Protein AF-A0A960KBW2-F1 (afdb_monomer_lite)

Structure (mmCIF, N/CA/C/O backbone):
data_AF-A0A960KBW2-F1
#
_entry.id   AF-A0A960KBW2-F1
#
loop_
_atom_site.group_PDB
_atom_site.id
_atom_site.type_symbol
_atom_site.label_atom_id
_atom_site.label_alt_id
_atom_site.label_comp_id
_atom_site.label_asym_id
_atom_site.label_entity_id
_atom_site.label_seq_id
_atom_site.pdbx_PDB_ins_code
_atom_site.Cartn_x
_atom_site.Cartn_y
_atom_site.Cartn_z
_atom_site.occupancy
_atom_site.B_iso_or_equiv
_atom_site.auth_seq_id
_atom_site.auth_comp_id
_atom_site.auth_asym_id
_atom_site.auth_atom_id
_atom_site.pdbx_PDB_model_num
ATOM 1 N N . LEU A 1 1 ? 3.412 4.533 -8.603 1.00 55.94 1 LEU A N 1
ATOM 2 C CA . LEU A 1 1 ? 4.753 4.472 -9.235 1.00 55.94 1 LEU A CA 1
ATOM 3 C C . LEU A 1 1 ? 4.893 5.664 -10.172 1.00 55.94 1 LEU A C 1
ATOM 5 O O . LEU A 1 1 ? 4.002 5.858 -10.990 1.00 55.94 1 LEU A O 1
ATOM 9 N N . SER A 1 2 ? 5.916 6.505 -10.009 1.00 53.09 2 SER A N 1
ATOM 10 C CA . SER A 1 2 ? 6.053 7.754 -10.788 1.00 53.09 2 SER A CA 1
ATOM 11 C C . SER A 1 2 ? 7.095 7.688 -11.904 1.00 53.09 2 SER A C 1
ATOM 13 O O . SER A 1 2 ? 7.124 8.569 -12.764 1.00 53.09 2 SER A O 1
ATOM 15 N N . GLU A 1 3 ? 7.950 6.666 -11.9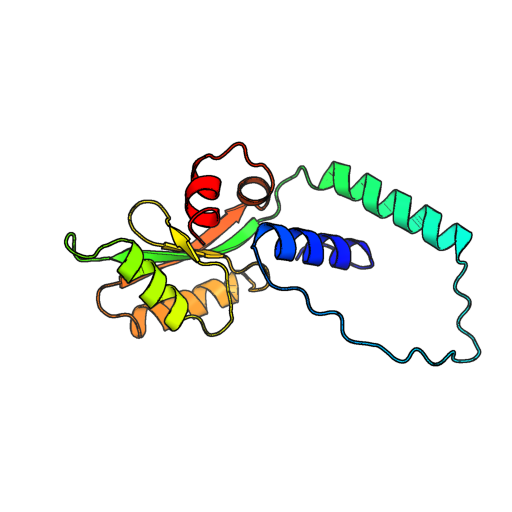02 1.00 53.22 3 GLU A N 1
ATOM 16 C CA . GLU A 1 3 ? 9.057 6.537 -12.847 1.00 53.22 3 GLU A CA 1
ATOM 17 C C . GLU A 1 3 ? 8.673 5.794 -14.137 1.00 53.22 3 GLU A C 1
ATOM 19 O O . GLU A 1 3 ? 7.713 5.027 -14.192 1.00 53.22 3 GLU A O 1
ATOM 24 N N . ARG A 1 4 ? 9.449 6.020 -15.205 1.00 52.81 4 ARG A N 1
ATOM 25 C CA . ARG A 1 4 ? 9.349 5.299 -16.487 1.00 52.81 4 ARG A CA 1
ATOM 26 C C . ARG A 1 4 ? 10.708 4.690 -16.847 1.00 52.81 4 ARG A C 1
ATOM 28 O O . ARG A 1 4 ? 11.747 5.265 -16.527 1.00 52.81 4 ARG A O 1
ATOM 35 N N . GLY A 1 5 ? 10.714 3.563 -17.563 1.00 60.97 5 GLY A N 1
ATOM 36 C CA . GLY A 1 5 ? 11.947 2.853 -17.948 1.00 60.97 5 GLY A CA 1
ATOM 37 C C . GLY A 1 5 ? 12.625 2.148 -16.764 1.00 60.97 5 GLY A C 1
ATOM 38 O O . GLY A 1 5 ? 11.982 1.902 -15.757 1.00 60.97 5 GLY A O 1
ATOM 39 N N . TYR A 1 6 ? 13.928 1.859 -16.844 1.00 57.22 6 TYR A N 1
ATOM 40 C CA . TYR A 1 6 ? 14.673 1.049 -15.851 1.00 57.22 6 TYR A CA 1
ATOM 41 C C . TYR A 1 6 ? 14.619 1.554 -14.396 1.00 57.22 6 TYR A C 1
ATOM 43 O O . TYR A 1 6 ? 14.808 0.806 -13.439 1.00 57.22 6 TYR A O 1
ATOM 51 N N . ALA A 1 7 ? 14.369 2.849 -14.222 1.00 53.78 7 ALA A N 1
ATOM 52 C CA . ALA A 1 7 ? 14.179 3.503 -12.933 1.00 53.78 7 ALA A CA 1
ATOM 53 C C . ALA A 1 7 ? 12.978 2.960 -12.141 1.00 53.78 7 ALA A C 1
ATOM 55 O O . ALA A 1 7 ? 13.023 2.910 -10.908 1.00 53.78 7 ALA A O 1
ATOM 56 N N . PHE A 1 8 ? 11.936 2.558 -12.869 1.00 63.22 8 PHE A N 1
ATOM 57 C CA . PHE A 1 8 ? 10.712 1.973 -12.341 1.00 63.22 8 PHE A CA 1
ATOM 58 C C . PHE A 1 8 ? 10.996 0.647 -11.637 1.00 63.22 8 PHE A C 1
ATOM 60 O O . PHE A 1 8 ? 10.561 0.453 -10.506 1.00 63.22 8 PHE A O 1
ATOM 67 N N . ASP A 1 9 ? 11.804 -0.222 -12.249 1.00 65.19 9 ASP A N 1
ATOM 68 C CA . ASP A 1 9 ? 12.100 -1.552 -11.705 1.00 65.19 9 ASP A CA 1
ATOM 69 C C . ASP A 1 9 ? 12.848 -1.454 -10.367 1.00 65.19 9 ASP A C 1
ATOM 71 O O . ASP A 1 9 ? 12.532 -2.150 -9.406 1.00 65.19 9 ASP A O 1
ATOM 75 N N . VAL A 1 10 ? 13.793 -0.516 -10.250 1.00 71.06 10 VAL A N 1
ATOM 76 C CA . VAL A 1 10 ? 14.533 -0.279 -8.997 1.00 71.06 10 VAL A CA 1
ATOM 77 C C . VAL A 1 10 ? 13.638 0.335 -7.914 1.00 71.06 10 VAL A C 1
ATOM 79 O O . VAL A 1 10 ? 13.813 0.061 -6.729 1.00 71.06 10 VAL A O 1
ATOM 82 N N . GLU A 1 11 ? 12.701 1.212 -8.289 1.00 62.72 11 GLU A N 1
ATOM 83 C CA . GLU A 1 11 ? 11.701 1.767 -7.362 1.00 62.72 11 GLU A CA 1
ATOM 84 C C . GLU A 1 11 ? 10.783 0.664 -6.825 1.00 62.72 11 GLU A C 1
ATOM 86 O O . GLU A 1 11 ? 10.605 0.543 -5.614 1.00 62.72 11 GLU A O 1
ATOM 91 N N . LEU A 1 12 ? 10.290 -0.183 -7.726 1.00 73.38 12 LEU A N 1
ATOM 92 C CA . LEU A 1 12 ? 9.420 -1.307 -7.427 1.00 73.38 12 LEU A CA 1
ATOM 93 C C . LEU A 1 12 ? 10.091 -2.306 -6.476 1.00 73.38 12 LEU A C 1
ATOM 95 O O . LEU A 1 12 ? 9.516 -2.648 -5.444 1.00 73.38 12 LEU A O 1
ATOM 99 N N . LEU A 1 13 ? 11.325 -2.718 -6.780 1.00 77.00 13 LEU A N 1
ATOM 100 C CA . LEU A 1 13 ? 12.084 -3.663 -5.955 1.00 77.00 13 LEU A CA 1
ATOM 101 C C . LEU A 1 13 ? 12.444 -3.078 -4.585 1.00 77.00 13 LEU A C 1
ATOM 103 O O . LEU A 1 13 ? 12.306 -3.753 -3.568 1.00 77.00 13 LEU A O 1
ATOM 107 N N . SER A 1 14 ? 12.865 -1.809 -4.533 1.00 69.56 14 SER A N 1
ATOM 108 C CA . SER A 1 14 ? 13.180 -1.141 -3.264 1.00 69.56 14 SER A CA 1
ATOM 109 C C . SER A 1 14 ? 11.951 -1.042 -2.364 1.00 69.56 14 SER A C 1
ATOM 111 O O . SER A 1 14 ? 12.059 -1.253 -1.157 1.00 69.56 14 SER A O 1
ATOM 113 N N . LEU A 1 15 ? 10.793 -0.713 -2.937 1.00 71.50 15 LEU A N 1
ATOM 114 C CA . LEU A 1 15 ? 9.538 -0.601 -2.206 1.00 71.50 15 LEU A CA 1
ATOM 115 C C . LEU A 1 15 ? 9.066 -1.974 -1.726 1.00 71.50 15 LEU A C 1
ATOM 117 O O . LEU A 1 15 ? 8.743 -2.120 -0.555 1.00 71.50 15 LEU A O 1
ATOM 121 N N . ALA A 1 16 ? 9.122 -2.996 -2.584 1.00 75.62 16 ALA A N 1
ATOM 122 C CA . ALA A 1 16 ? 8.801 -4.370 -2.207 1.00 75.62 16 ALA A CA 1
ATOM 123 C C . ALA A 1 16 ? 9.673 -4.873 -1.045 1.00 75.62 16 ALA A C 1
ATOM 125 O O . ALA A 1 16 ? 9.148 -5.451 -0.093 1.00 75.62 16 ALA A O 1
ATOM 126 N N . HIS A 1 17 ? 10.979 -4.589 -1.083 1.00 75.19 17 HIS A N 1
ATOM 127 C CA . HIS A 1 17 ? 11.909 -4.959 -0.019 1.00 75.19 17 HIS A CA 1
ATOM 128 C C . HIS A 1 17 ? 11.587 -4.272 1.318 1.00 75.19 17 HIS A C 1
ATOM 130 O O . HIS A 1 17 ? 11.479 -4.950 2.335 1.00 75.19 17 HIS A O 1
ATOM 136 N N . HIS A 1 18 ? 11.376 -2.950 1.325 1.00 67.38 18 HIS A N 1
ATOM 137 C CA . HIS A 1 18 ? 11.054 -2.210 2.559 1.00 67.38 18 HIS A CA 1
ATOM 138 C C . HIS A 1 18 ? 9.690 -2.588 3.144 1.00 67.38 18 HIS A C 1
ATOM 140 O O . HIS A 1 18 ? 9.477 -2.492 4.347 1.00 67.38 18 HIS A O 1
ATOM 146 N N . LEU A 1 19 ? 8.771 -3.039 2.294 1.00 70.00 19 LEU A N 1
ATOM 147 C CA . LEU A 1 19 ? 7.442 -3.495 2.680 1.00 70.00 19 LEU A CA 1
ATOM 148 C C . LEU A 1 19 ? 7.402 -4.971 3.118 1.00 70.00 19 LEU A C 1
ATOM 150 O O . LEU A 1 19 ? 6.326 -5.485 3.432 1.00 70.00 19 LEU A O 1
ATOM 154 N N . GLY A 1 20 ? 8.547 -5.663 3.129 1.00 68.88 20 GLY A N 1
ATOM 155 C CA . GLY A 1 20 ? 8.639 -7.072 3.515 1.00 68.88 20 GLY A CA 1
ATOM 156 C C . GLY A 1 20 ? 7.893 -8.020 2.571 1.00 68.88 20 GLY A C 1
ATOM 157 O O . GLY A 1 20 ? 7.438 -9.082 2.999 1.00 68.88 20 GLY A O 1
ATOM 158 N N . LEU A 1 21 ? 7.712 -7.636 1.303 1.00 72.56 21 LEU A N 1
ATOM 159 C CA . LEU A 1 21 ? 7.099 -8.497 0.294 1.00 72.56 21 LEU A CA 1
ATOM 160 C C . LEU A 1 21 ? 8.106 -9.559 -0.164 1.00 72.56 21 LEU A C 1
ATOM 162 O O . LEU A 1 21 ? 9.283 -9.269 -0.386 1.00 72.56 21 LEU A O 1
ATOM 166 N N . SER A 1 22 ? 7.640 -10.796 -0.340 1.00 70.38 22 SER A N 1
ATOM 167 C CA . SER A 1 22 ? 8.462 -11.875 -0.884 1.00 70.38 22 SER A CA 1
ATOM 168 C C . SER A 1 22 ? 8.707 -11.655 -2.376 1.00 70.38 22 SER A C 1
ATOM 170 O O . SER A 1 22 ? 7.759 -11.575 -3.158 1.00 70.38 22 SER A O 1
ATOM 172 N N . MET A 1 23 ? 9.973 -11.602 -2.782 1.00 76.62 23 MET A N 1
ATOM 173 C CA . MET A 1 23 ? 10.356 -11.551 -4.192 1.00 76.62 23 MET A CA 1
ATOM 174 C C . MET A 1 23 ? 10.582 -12.972 -4.706 1.00 76.62 23 MET A C 1
ATOM 176 O O . MET A 1 23 ? 11.331 -13.737 -4.102 1.00 76.62 23 MET A O 1
ATOM 180 N N . GLN A 1 24 ? 9.942 -13.321 -5.821 1.00 77.38 24 GLN A N 1
ATOM 181 C CA . GLN A 1 24 ? 10.161 -14.588 -6.512 1.00 77.38 24 GLN A CA 1
ATOM 182 C C . GLN A 1 24 ? 10.742 -14.306 -7.894 1.00 77.38 24 GLN A C 1
ATOM 184 O O . GLN A 1 24 ? 10.130 -13.613 -8.707 1.00 77.38 24 GLN A O 1
ATOM 189 N N . GLU A 1 25 ? 11.920 -14.856 -8.168 1.00 75.94 25 GLU A N 1
ATOM 190 C CA . GLU A 1 25 ? 12.524 -14.793 -9.494 1.00 75.94 25 GLU A CA 1
ATOM 191 C C . GLU A 1 25 ? 11.850 -15.819 -10.410 1.00 75.94 25 GLU A C 1
ATOM 193 O O . GLU A 1 25 ? 11.837 -17.019 -10.126 1.00 75.94 25 GLU A O 1
ATOM 198 N N . LEU A 1 26 ? 11.270 -15.349 -11.516 1.00 73.75 26 LEU A N 1
ATOM 199 C CA . LEU A 1 26 ? 10.686 -16.210 -12.541 1.00 73.75 26 LEU A CA 1
ATOM 200 C C . LEU A 1 26 ? 11.653 -16.307 -13.729 1.00 73.75 26 LEU A C 1
ATOM 202 O O . LEU A 1 26 ? 12.027 -15.275 -14.292 1.00 73.75 26 LEU A O 1
ATOM 206 N N . PRO A 1 27 ? 12.067 -17.518 -14.144 1.00 54.69 27 PRO A N 1
ATOM 207 C CA . PRO A 1 27 ? 12.997 -17.671 -15.253 1.00 54.69 27 PRO A CA 1
ATOM 208 C C . PRO A 1 27 ? 12.337 -17.251 -16.571 1.00 54.69 27 PRO A C 1
ATOM 210 O O . PRO A 1 27 ? 11.381 -17.872 -17.038 1.00 54.69 27 PRO A O 1
ATOM 213 N N . VAL A 1 28 ? 12.884 -16.213 -17.205 1.00 67.81 28 VAL A N 1
ATOM 214 C CA . VAL A 1 28 ? 12.459 -15.753 -18.532 1.00 67.81 28 VAL A CA 1
ATOM 215 C C . VAL A 1 28 ? 13.394 -16.328 -19.592 1.00 67.81 28 VAL A C 1
ATOM 217 O O . VAL A 1 28 ? 14.603 -16.099 -19.574 1.00 67.81 28 VAL A O 1
ATOM 220 N N . HIS A 1 29 ? 12.830 -17.062 -20.550 1.00 60.75 29 HIS A N 1
ATOM 221 C CA . HIS A 1 29 ? 13.571 -17.554 -21.709 1.00 60.75 29 HIS A CA 1
ATOM 222 C C . HIS A 1 29 ? 13.722 -16.441 -22.748 1.00 60.75 29 HIS A C 1
ATOM 224 O O . HIS A 1 29 ? 12.868 -16.247 -23.615 1.00 60.75 29 HIS A O 1
ATOM 230 N N . TRP A 1 30 ? 14.831 -15.712 -22.678 1.00 67.62 30 TRP A N 1
ATOM 231 C CA . TRP A 1 30 ? 15.170 -14.699 -23.670 1.00 67.62 30 TRP A CA 1
ATOM 232 C C . TRP A 1 30 ? 15.610 -15.363 -24.979 1.00 67.62 30 TRP A C 1
ATOM 234 O O . TRP A 1 30 ? 16.654 -16.010 -25.045 1.00 67.62 30 TRP A O 1
ATOM 244 N N . ARG A 1 31 ? 14.824 -15.198 -26.050 1.00 59.72 31 ARG A N 1
ATOM 245 C CA . ARG A 1 31 ? 15.217 -15.602 -27.408 1.00 59.72 31 ARG A CA 1
ATOM 246 C C . ARG A 1 31 ? 15.712 -14.372 -28.165 1.00 59.72 31 ARG A C 1
ATOM 248 O O . ARG A 1 31 ? 14.959 -13.423 -28.366 1.00 59.72 31 ARG A O 1
ATOM 255 N N . ALA A 1 32 ? 16.972 -14.391 -28.593 1.00 57.41 32 ALA A N 1
ATOM 256 C CA . ALA A 1 32 ? 17.542 -13.306 -29.384 1.00 57.41 32 ALA A CA 1
ATOM 257 C C . ALA A 1 32 ? 16.835 -13.208 -30.747 1.00 57.41 32 ALA A C 1
ATOM 259 O O . ALA A 1 32 ? 16.852 -14.152 -31.539 1.00 57.41 32 ALA A O 1
ATOM 260 N N . VAL A 1 33 ? 16.216 -12.059 -31.020 1.00 64.62 33 VAL A N 1
ATOM 261 C CA . VAL A 1 33 ? 15.621 -11.733 -32.322 1.00 64.62 33 VAL A CA 1
ATOM 262 C C . VAL A 1 33 ? 16.613 -10.869 -33.101 1.00 64.62 33 VAL A C 1
ATOM 264 O O . VAL A 1 33 ? 17.149 -9.886 -32.583 1.00 64.62 33 VAL A O 1
ATOM 267 N N . ARG A 1 34 ? 16.887 -11.249 -34.353 1.00 46.50 34 ARG A N 1
ATOM 268 C CA . ARG A 1 34 ? 17.845 -10.562 -35.233 1.00 46.50 34 ARG A CA 1
ATOM 269 C C . ARG A 1 34 ? 17.390 -9.111 -35.459 1.00 46.50 34 ARG A C 1
ATOM 271 O O . ARG A 1 34 ? 16.331 -8.893 -36.034 1.00 46.50 34 ARG A O 1
ATOM 278 N N . GLY A 1 35 ? 18.183 -8.141 -34.996 1.00 57.91 35 GLY A N 1
ATOM 279 C CA . GLY A 1 35 ? 17.884 -6.700 -35.083 1.00 57.91 35 GLY A CA 1
ATOM 280 C C . GLY A 1 35 ? 17.996 -5.943 -33.754 1.00 57.91 35 GLY A C 1
ATOM 281 O O . GLY A 1 35 ? 18.171 -4.728 -33.767 1.00 57.91 35 GLY A O 1
ATO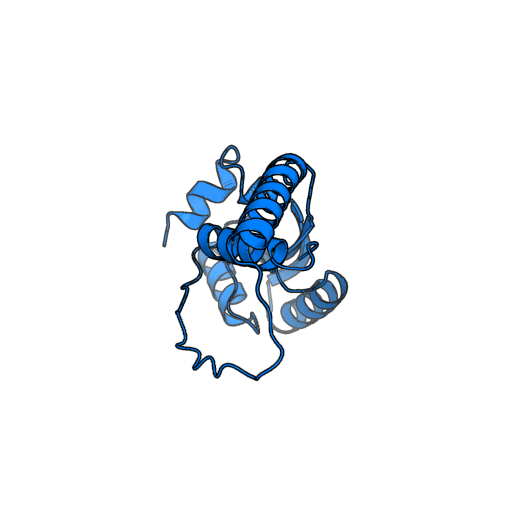M 282 N N . SER A 1 36 ? 17.978 -6.643 -32.615 1.00 50.62 36 SER A N 1
ATOM 283 C CA . SER A 1 36 ? 18.195 -6.030 -31.299 1.00 50.62 36 SER A CA 1
ATOM 284 C C . SER A 1 36 ? 19.691 -5.823 -31.035 1.00 50.62 36 SER A C 1
ATOM 286 O O . SER A 1 36 ? 20.424 -6.782 -30.801 1.00 50.62 36 SER A O 1
ATOM 288 N N . HIS A 1 37 ? 20.163 -4.577 -31.109 1.00 53.06 37 HIS A N 1
ATOM 289 C CA . HIS A 1 37 ? 21.529 -4.203 -30.736 1.00 53.06 37 HIS A CA 1
ATOM 290 C C . HIS A 1 37 ? 21.497 -3.510 -29.375 1.00 53.06 37 HIS A C 1
ATOM 292 O O . HIS A 1 37 ? 21.375 -2.291 -29.301 1.00 53.06 37 HIS A O 1
ATOM 298 N N . VAL A 1 38 ? 21.606 -4.286 -28.297 1.00 55.56 38 VAL A N 1
ATOM 299 C CA . VAL A 1 38 ? 21.841 -3.727 -26.960 1.00 55.56 38 VAL A CA 1
ATOM 300 C C . VAL A 1 38 ? 23.313 -3.327 -26.883 1.00 55.56 38 VAL A C 1
ATOM 302 O O . VAL A 1 38 ? 24.203 -4.171 -27.012 1.00 55.56 38 VAL A O 1
ATOM 305 N N . ARG A 1 39 ? 23.600 -2.034 -26.706 1.00 54.09 39 ARG A N 1
ATOM 306 C CA . ARG A 1 39 ? 24.970 -1.526 -26.565 1.00 54.09 39 ARG A CA 1
ATOM 307 C C . ARG A 1 39 ? 25.358 -1.611 -25.098 1.00 54.09 39 ARG A C 1
ATOM 309 O O . ARG A 1 39 ? 25.429 -0.602 -24.408 1.00 54.09 39 ARG A O 1
ATOM 316 N N . ILE A 1 40 ? 25.655 -2.833 -24.660 1.00 55.38 40 ILE A N 1
ATOM 317 C CA . ILE A 1 40 ? 25.885 -3.235 -23.261 1.00 55.38 40 ILE A CA 1
ATOM 318 C C . ILE A 1 40 ? 26.642 -2.178 -22.439 1.00 55.38 40 ILE A C 1
ATOM 320 O O . ILE A 1 40 ? 26.189 -1.801 -21.366 1.00 55.38 40 ILE A O 1
ATOM 324 N N . VAL A 1 41 ? 27.767 -1.656 -22.934 1.00 54.53 41 VAL A N 1
ATOM 325 C CA . VAL A 1 41 ? 28.616 -0.720 -22.173 1.00 54.53 41 VAL A CA 1
ATOM 326 C C . VAL A 1 41 ? 28.017 0.690 -22.079 1.00 54.53 41 VAL A C 1
ATOM 328 O O . VAL A 1 41 ? 28.012 1.291 -21.006 1.00 54.53 41 VAL A O 1
ATOM 331 N N . VAL A 1 42 ? 27.495 1.219 -23.189 1.00 57.88 42 VAL A N 1
ATOM 332 C CA . VAL A 1 42 ? 26.926 2.578 -23.249 1.00 57.88 42 VAL A CA 1
ATOM 333 C C . VAL A 1 42 ? 25.588 2.624 -22.514 1.00 57.88 42 VAL A C 1
ATOM 335 O O . VAL A 1 42 ? 25.347 3.540 -21.728 1.00 57.88 42 VAL A O 1
ATOM 338 N N . ASP A 1 43 ? 24.768 1.592 -22.703 1.00 53.84 43 ASP A N 1
ATOM 339 C CA . ASP A 1 43 ? 23.468 1.459 -22.054 1.00 53.84 43 ASP A CA 1
ATOM 340 C C . ASP A 1 43 ? 23.634 1.277 -20.539 1.00 53.84 43 ASP A C 1
ATOM 342 O O . ASP A 1 43 ? 22.893 1.884 -19.770 1.00 53.84 43 ASP A O 1
ATOM 346 N N . SER A 1 44 ? 24.665 0.550 -20.083 1.00 47.16 44 SER A N 1
ATOM 347 C CA . SER A 1 44 ? 24.975 0.413 -18.649 1.00 47.16 44 SER A CA 1
ATOM 348 C C . SER A 1 44 ? 25.400 1.732 -18.003 1.00 47.16 44 SER A C 1
ATOM 350 O O . SER A 1 44 ? 24.962 2.042 -16.897 1.00 47.16 44 SER A O 1
ATOM 352 N N . GLY A 1 45 ? 26.221 2.537 -18.686 1.00 57.12 45 GLY A N 1
ATOM 353 C CA . GLY A 1 45 ? 26.633 3.853 -18.186 1.00 57.12 45 GLY A CA 1
ATOM 354 C C . GLY A 1 45 ? 25.472 4.849 -18.122 1.00 57.12 45 GLY A C 1
ATOM 355 O O . GLY A 1 45 ? 25.328 5.579 -17.140 1.00 57.12 45 GLY A O 1
ATOM 356 N N . HIS A 1 46 ? 24.601 4.834 -19.133 1.00 58.59 46 HIS A N 1
ATOM 357 C CA . HIS A 1 46 ? 23.397 5.661 -19.161 1.00 58.59 46 HIS A CA 1
ATOM 358 C C . HIS A 1 46 ? 22.390 5.232 -18.082 1.00 58.59 46 HIS A C 1
ATOM 360 O O . HIS A 1 46 ? 21.870 6.086 -17.365 1.00 58.59 46 HIS A O 1
ATOM 366 N N . MET A 1 47 ? 22.189 3.923 -17.886 1.00 52.09 47 MET A N 1
ATOM 367 C CA . MET A 1 47 ? 21.378 3.384 -16.788 1.00 52.09 47 MET A CA 1
ATOM 368 C C . MET A 1 47 ? 21.951 3.761 -15.419 1.00 52.09 47 MET A C 1
ATOM 370 O O . MET A 1 47 ? 21.212 4.248 -14.567 1.00 52.09 47 MET A O 1
ATOM 374 N N . ALA A 1 48 ? 23.261 3.620 -15.206 1.00 63.53 48 ALA A N 1
ATOM 375 C CA . ALA A 1 48 ? 23.900 3.997 -13.947 1.00 63.53 48 ALA A CA 1
ATOM 376 C C . ALA A 1 48 ? 23.722 5.495 -13.648 1.00 63.53 48 ALA A C 1
ATOM 378 O O . ALA A 1 48 ? 23.362 5.869 -12.530 1.00 63.53 48 ALA A O 1
ATOM 379 N N . PHE A 1 49 ? 23.894 6.366 -14.646 1.00 64.75 49 PHE A N 1
ATOM 380 C CA . PHE A 1 49 ? 23.666 7.802 -14.488 1.00 64.75 49 PHE A CA 1
ATOM 381 C C . PHE A 1 49 ? 22.192 8.129 -14.201 1.00 64.75 49 PHE A C 1
ATOM 383 O O . PHE A 1 49 ? 21.916 8.910 -13.289 1.00 64.75 49 PHE A O 1
ATOM 390 N N . GLN A 1 50 ? 21.248 7.491 -14.903 1.00 55.44 50 GLN A N 1
ATOM 391 C CA . GLN A 1 50 ? 19.809 7.644 -14.660 1.00 55.44 50 GLN A CA 1
ATOM 392 C C . GLN A 1 50 ? 19.424 7.206 -13.243 1.00 55.44 50 GLN A C 1
ATOM 394 O O . GLN A 1 50 ? 18.749 7.955 -12.542 1.00 55.44 50 GLN A O 1
ATOM 399 N N . VAL A 1 51 ? 19.924 6.060 -12.774 1.00 56.56 51 VAL A N 1
ATOM 400 C CA . VAL A 1 51 ? 19.705 5.570 -11.404 1.00 56.56 51 VAL A CA 1
ATOM 401 C C . VAL A 1 51 ? 20.310 6.527 -10.371 1.00 56.56 51 VAL A C 1
ATOM 403 O O . VAL A 1 51 ? 19.667 6.836 -9.371 1.00 56.56 51 VAL A O 1
ATOM 406 N N . THR A 1 52 ? 21.509 7.066 -10.610 1.00 56.31 52 THR A N 1
ATOM 407 C CA . THR A 1 52 ? 22.194 7.961 -9.657 1.00 56.31 52 THR A CA 1
ATOM 408 C C . THR A 1 52 ? 21.538 9.345 -9.583 1.00 56.31 52 THR A C 1
ATOM 410 O O . THR A 1 52 ? 21.351 9.907 -8.499 1.00 56.31 52 THR A O 1
ATOM 413 N N . GLN A 1 53 ? 21.149 9.903 -10.732 1.00 56.38 53 GLN A N 1
ATOM 414 C CA . GLN A 1 53 ? 20.409 11.162 -10.817 1.00 56.38 53 GLN A CA 1
ATOM 415 C C . GLN A 1 53 ? 19.019 11.024 -10.191 1.00 56.38 53 GLN A C 1
ATOM 417 O O . GLN A 1 53 ? 18.551 11.942 -9.512 1.00 56.38 53 GLN A O 1
ATOM 422 N N . LEU A 1 54 ? 18.396 9.859 -10.357 1.00 52.56 54 LEU A N 1
ATOM 423 C CA . LEU A 1 54 ? 17.138 9.519 -9.722 1.00 52.56 54 LEU A CA 1
ATOM 424 C C . LEU A 1 54 ? 17.288 9.380 -8.210 1.00 52.56 54 LEU A C 1
ATOM 426 O O . LEU A 1 54 ? 16.502 9.972 -7.486 1.00 52.56 54 LEU A O 1
ATOM 430 N N . ASN A 1 55 ? 18.323 8.708 -7.710 1.00 52.56 55 ASN A N 1
ATOM 431 C CA . ASN A 1 55 ? 18.558 8.574 -6.270 1.00 52.56 55 ASN A CA 1
ATOM 432 C C . ASN A 1 55 ? 18.726 9.945 -5.579 1.00 52.56 55 ASN A C 1
ATOM 434 O O . ASN A 1 55 ? 18.271 10.162 -4.458 1.00 52.56 55 ASN A O 1
ATOM 438 N N . ARG A 1 56 ? 19.284 10.931 -6.297 1.00 52.09 56 ARG A N 1
ATOM 439 C CA . ARG A 1 56 ? 19.334 12.337 -5.855 1.00 52.09 56 ARG A CA 1
ATOM 440 C C . ARG A 1 56 ? 17.980 13.058 -5.901 1.00 52.09 56 ARG A C 1
ATOM 442 O O . ARG A 1 56 ? 17.748 13.931 -5.068 1.00 52.09 56 ARG A O 1
ATOM 449 N N . ARG A 1 57 ? 17.089 12.723 -6.843 1.00 51.78 57 ARG A N 1
ATOM 450 C CA . ARG A 1 57 ? 15.726 13.289 -6.954 1.00 51.78 57 ARG A CA 1
ATOM 451 C C . ARG A 1 57 ? 14.708 12.593 -6.039 1.00 51.78 57 ARG A C 1
ATOM 453 O O . ARG A 1 57 ? 13.783 13.258 -5.588 1.00 51.78 57 ARG A O 1
ATOM 460 N N . ARG A 1 58 ? 14.932 11.319 -5.689 1.00 50.19 58 ARG A N 1
ATOM 461 C CA . ARG A 1 58 ? 14.132 10.476 -4.774 1.00 50.19 58 ARG A CA 1
ATOM 462 C C . ARG A 1 58 ? 13.966 11.065 -3.375 1.00 50.19 58 ARG A C 1
ATOM 464 O O . ARG A 1 58 ? 12.958 10.809 -2.733 1.00 50.19 58 ARG A O 1
ATOM 471 N N . ARG A 1 59 ? 14.873 11.945 -2.936 1.00 51.09 59 ARG A N 1
ATOM 472 C CA . ARG A 1 59 ? 14.678 12.746 -1.711 1.00 51.09 59 ARG A CA 1
ATOM 473 C C . ARG A 1 59 ? 13.494 13.726 -1.786 1.00 51.09 59 ARG A C 1
ATOM 475 O O . ARG A 1 59 ? 13.181 14.374 -0.794 1.00 51.09 59 ARG A O 1
ATOM 482 N N . LYS A 1 60 ? 12.823 13.878 -2.935 1.00 48.03 60 LYS A N 1
ATOM 483 C CA . LYS A 1 60 ? 11.642 14.737 -3.092 1.00 48.03 60 LYS A CA 1
ATOM 484 C C . LYS A 1 60 ? 10.368 13.917 -3.354 1.00 48.03 60 LYS A C 1
ATOM 486 O O . LYS A 1 60 ? 9.959 13.757 -4.493 1.00 48.03 60 LYS A O 1
ATOM 491 N N . ARG A 1 61 ? 9.714 13.518 -2.254 1.00 55.22 61 ARG A N 1
ATOM 492 C CA . ARG A 1 61 ? 8.244 13.453 -2.061 1.00 55.22 61 ARG A CA 1
ATOM 493 C C . ARG A 1 61 ? 7.431 12.709 -3.132 1.00 55.22 61 ARG A C 1
ATOM 495 O O . ARG A 1 61 ? 6.686 13.339 -3.879 1.00 55.22 61 ARG A O 1
ATOM 502 N N . GLN A 1 62 ? 7.472 11.379 -3.132 1.00 67.19 62 GLN A N 1
ATOM 503 C CA . GLN A 1 62 ? 6.420 10.588 -3.776 1.00 67.19 62 GLN A CA 1
ATOM 504 C C . GLN A 1 62 ? 5.336 10.247 -2.755 1.00 67.19 62 GLN A C 1
ATOM 506 O O . GLN A 1 62 ? 5.645 9.972 -1.601 1.00 67.19 62 GLN A O 1
ATOM 511 N N . VAL A 1 63 ? 4.076 10.303 -3.170 1.00 74.25 63 VAL A N 1
ATOM 512 C CA . VAL A 1 63 ? 2.909 10.032 -2.326 1.00 74.25 63 VAL A CA 1
ATOM 513 C C . VAL A 1 63 ? 2.323 8.684 -2.749 1.00 74.25 63 VAL A C 1
ATOM 515 O O . VAL A 1 63 ? 2.135 8.444 -3.941 1.00 74.25 63 VAL A O 1
ATOM 518 N N . LEU A 1 64 ? 2.102 7.790 -1.791 1.00 78.19 64 LEU A N 1
ATOM 519 C CA . LEU A 1 64 ? 1.563 6.445 -1.972 1.00 78.19 64 LEU A CA 1
ATOM 520 C C . LEU A 1 64 ? 0.137 6.396 -1.434 1.00 78.19 64 LEU A C 1
ATOM 522 O O . LEU A 1 64 ? -0.148 6.990 -0.394 1.00 78.19 64 LEU A O 1
ATOM 526 N N . SER A 1 65 ? -0.740 5.665 -2.115 1.00 85.06 65 SER A N 1
ATOM 527 C CA . SER A 1 65 ? -2.085 5.387 -1.615 1.00 85.06 65 SER A CA 1
ATOM 528 C C . SER A 1 65 ? -2.008 4.469 -0.403 1.00 85.06 65 SER A C 1
ATOM 530 O O . SER A 1 65 ? -1.193 3.543 -0.355 1.00 85.06 65 SER A O 1
ATOM 532 N N . ALA A 1 66 ? -2.863 4.710 0.579 1.00 88.00 66 ALA A N 1
ATOM 533 C CA . ALA A 1 66 ? -3.019 3.828 1.719 1.00 88.00 66 ALA A CA 1
ATOM 534 C C . ALA A 1 66 ? -4.459 3.880 2.238 1.00 88.00 66 ALA A C 1
ATOM 536 O O . ALA A 1 66 ? -5.240 4.762 1.877 1.00 88.00 66 ALA A O 1
ATOM 537 N N . ILE A 1 67 ? -4.820 2.904 3.060 1.00 89.94 67 ILE A N 1
ATOM 538 C CA . ILE A 1 67 ? -6.129 2.817 3.700 1.00 89.94 67 ILE A CA 1
ATOM 539 C C . ILE A 1 67 ? -5.915 2.742 5.201 1.00 89.94 67 ILE A C 1
ATOM 541 O O . ILE A 1 67 ? -5.234 1.845 5.690 1.00 89.94 67 ILE A O 1
ATOM 545 N N . GLU A 1 68 ? -6.513 3.681 5.919 1.00 91.62 68 GLU A N 1
ATOM 546 C CA . GLU A 1 68 ? -6.568 3.680 7.375 1.00 91.62 68 GLU A CA 1
ATOM 547 C C . GLU A 1 68 ? -7.853 2.997 7.822 1.00 91.62 68 GLU A C 1
ATOM 549 O O . GLU A 1 68 ? -8.925 3.260 7.274 1.00 91.62 68 GLU A O 1
ATOM 554 N N . ALA A 1 69 ? -7.756 2.137 8.829 1.00 90.44 69 ALA A N 1
ATOM 555 C CA . ALA A 1 69 ? -8.910 1.568 9.502 1.00 90.44 69 ALA A CA 1
ATOM 556 C C . ALA A 1 69 ? -8.775 1.739 11.009 1.00 90.44 69 ALA A C 1
ATOM 558 O O . ALA A 1 69 ? -7.734 1.431 11.588 1.00 90.44 69 ALA A O 1
ATOM 559 N N . HIS A 1 70 ? -9.844 2.190 11.653 1.00 91.06 70 HIS A N 1
ATOM 560 C CA . HIS A 1 70 ? -9.904 2.313 13.102 1.00 91.06 70 HIS A CA 1
ATOM 561 C C . HIS A 1 70 ? -11.205 1.733 13.644 1.00 91.06 70 HIS A C 1
ATOM 563 O O . HIS A 1 70 ? -12.251 1.806 12.996 1.00 91.06 70 HIS A O 1
ATOM 569 N N . SER A 1 71 ? -11.156 1.156 14.845 1.00 89.38 71 SER A N 1
ATOM 570 C CA . SER A 1 71 ? -12.374 0.652 15.474 1.00 89.38 71 SER A CA 1
ATOM 571 C C . SER A 1 71 ? -13.278 1.799 15.915 1.00 89.38 71 SER A C 1
ATOM 573 O O . SER A 1 71 ? -12.815 2.838 16.396 1.00 89.38 71 SER A O 1
ATOM 575 N N . THR A 1 72 ? -14.587 1.611 15.761 1.00 86.50 72 THR A N 1
ATOM 576 C CA . THR A 1 72 ? -15.598 2.482 16.370 1.00 86.50 72 THR A CA 1
ATOM 577 C C . THR A 1 72 ? -15.860 2.113 17.832 1.00 86.50 72 THR A C 1
ATOM 579 O O . THR A 1 72 ? -16.500 2.885 18.543 1.00 86.50 72 THR A O 1
ATOM 582 N N . SER A 1 73 ? -15.390 0.943 18.284 1.00 84.38 73 SER A N 1
ATOM 583 C CA . SER A 1 73 ? -15.477 0.504 19.677 1.00 84.38 73 SER A CA 1
ATOM 584 C C . SER A 1 73 ? -14.133 0.682 20.391 1.00 84.38 73 SER A C 1
ATOM 586 O O . SER A 1 73 ? -13.116 0.189 19.902 1.00 84.38 73 SER A O 1
ATOM 588 N N . PRO A 1 74 ? -14.100 1.301 21.584 1.00 75.75 74 PRO A N 1
ATOM 589 C CA . PRO A 1 74 ? -12.872 1.444 22.367 1.00 75.75 74 PRO A CA 1
ATOM 590 C C . PRO A 1 74 ? -12.345 0.121 22.949 1.00 75.75 74 PRO A C 1
ATOM 592 O O . PRO A 1 74 ? -11.253 0.108 23.505 1.00 75.75 74 PRO A O 1
ATOM 595 N N . SER A 1 75 ? -13.106 -0.975 22.853 1.00 79.19 75 SER A N 1
ATOM 596 C CA . SER A 1 75 ? -12.715 -2.301 23.352 1.00 79.19 75 SER A CA 1
ATOM 597 C C . SER A 1 75 ? -11.987 -3.172 22.326 1.00 79.19 75 SER A C 1
ATOM 599 O O . SER A 1 75 ? -11.574 -4.272 22.673 1.00 79.19 75 SER A O 1
ATOM 601 N N . THR A 1 76 ? -11.911 -2.750 21.063 1.00 82.06 76 THR A N 1
ATOM 602 C CA . THR A 1 76 ? -11.266 -3.540 20.006 1.00 82.06 76 THR A CA 1
ATOM 603 C C . THR A 1 76 ? -9.762 -3.327 20.057 1.00 82.06 76 THR A C 1
ATOM 605 O O . THR A 1 76 ? -9.297 -2.189 19.990 1.00 82.06 76 THR A O 1
ATOM 608 N N . GLU A 1 77 ? -9.011 -4.417 20.151 1.00 86.12 77 GLU A N 1
ATOM 609 C CA . GLU A 1 77 ? -7.551 -4.377 20.141 1.00 86.12 77 GLU A CA 1
ATOM 610 C C . GLU A 1 77 ? -7.012 -4.079 18.736 1.00 86.12 77 GLU A C 1
ATOM 612 O O . GLU A 1 77 ? -7.608 -4.457 17.724 1.00 86.12 77 GLU A O 1
ATOM 617 N N . THR A 1 78 ? -5.864 -3.404 18.667 1.00 83.19 78 THR A N 1
ATOM 618 C CA . THR A 1 78 ? -5.218 -3.017 17.403 1.00 83.19 78 THR A CA 1
ATOM 619 C C . THR A 1 78 ? -4.934 -4.222 16.505 1.00 83.19 78 THR A C 1
ATOM 621 O O . THR A 1 78 ? -5.155 -4.145 15.296 1.00 83.19 78 THR A O 1
ATOM 624 N N . ASP A 1 79 ? -4.526 -5.348 17.086 1.00 84.81 79 ASP A N 1
ATOM 625 C CA . ASP A 1 79 ? -4.211 -6.573 16.344 1.00 84.81 79 ASP A CA 1
ATOM 626 C C . ASP A 1 79 ? -5.450 -7.160 15.659 1.00 84.81 79 ASP A C 1
ATOM 628 O O . ASP A 1 79 ? -5.382 -7.596 14.508 1.00 84.81 79 ASP A O 1
ATOM 632 N N . GLU A 1 80 ? -6.617 -7.081 16.307 1.00 88.50 80 GLU A N 1
ATOM 633 C CA . GLU A 1 80 ? -7.884 -7.483 15.692 1.00 88.50 80 GLU A CA 1
ATOM 634 C C . GLU A 1 80 ? -8.205 -6.598 14.476 1.00 88.50 80 GLU A C 1
ATOM 636 O O . GLU A 1 80 ? -8.632 -7.095 13.432 1.00 88.50 80 GLU A O 1
ATOM 641 N N . VAL A 1 81 ? -7.963 -5.285 14.575 1.00 88.00 81 VAL A N 1
ATOM 642 C CA . VAL A 1 81 ? -8.157 -4.351 13.452 1.00 88.00 81 VAL A CA 1
ATOM 643 C C . VAL A 1 81 ? -7.205 -4.677 12.301 1.00 88.00 81 VAL A C 1
ATOM 645 O O . VAL A 1 81 ? -7.640 -4.692 11.149 1.00 88.00 81 VAL A O 1
ATOM 648 N N . ILE A 1 82 ? -5.933 -4.966 12.594 1.00 87.12 82 ILE A N 1
ATOM 649 C CA . ILE A 1 82 ? -4.921 -5.336 11.594 1.00 87.12 82 ILE A CA 1
ATOM 650 C C . ILE A 1 82 ? -5.342 -6.596 10.844 1.00 87.12 82 ILE A C 1
ATOM 652 O O . ILE A 1 82 ? -5.332 -6.595 9.613 1.00 87.12 82 ILE A O 1
ATOM 656 N N . GLU A 1 83 ? -5.746 -7.647 11.555 1.00 89.25 83 GLU A N 1
ATOM 657 C CA . GLU A 1 83 ? -6.117 -8.918 10.933 1.00 89.25 83 GLU A CA 1
ATOM 658 C C . GLU A 1 83 ? -7.402 -8.806 10.117 1.00 89.25 83 GLU A C 1
ATOM 660 O O . GLU A 1 83 ? -7.473 -9.289 8.984 1.00 89.25 83 GLU A O 1
ATOM 665 N N . ARG A 1 84 ? -8.402 -8.081 10.627 1.00 90.56 84 ARG A N 1
ATOM 666 C CA . ARG A 1 84 ? -9.638 -7.820 9.879 1.00 90.56 84 ARG A CA 1
ATOM 667 C C . ARG A 1 84 ? -9.384 -6.976 8.636 1.00 90.56 84 ARG A C 1
ATOM 669 O O . ARG A 1 84 ? -9.953 -7.266 7.583 1.00 90.56 84 ARG A O 1
ATOM 676 N N . LEU A 1 85 ? -8.519 -5.965 8.733 1.00 88.56 85 LEU A N 1
ATOM 677 C CA . LEU A 1 85 ? -8.125 -5.152 7.587 1.00 88.56 85 LEU A CA 1
ATOM 678 C C . LEU A 1 85 ? -7.366 -6.000 6.559 1.00 88.56 85 LEU A C 1
ATOM 680 O O . LEU A 1 85 ? -7.708 -5.973 5.380 1.00 88.56 85 LEU A O 1
ATOM 684 N N . ARG A 1 86 ? -6.391 -6.800 7.005 1.00 87.56 86 ARG A N 1
ATOM 685 C CA . ARG A 1 86 ? -5.590 -7.703 6.167 1.00 87.56 86 ARG A CA 1
ATOM 686 C C . ARG A 1 86 ? -6.460 -8.712 5.417 1.00 87.56 86 ARG A C 1
ATOM 688 O O . ARG A 1 86 ? -6.262 -8.892 4.219 1.00 87.56 86 ARG A O 1
ATOM 695 N N . ALA A 1 87 ? -7.423 -9.333 6.096 1.00 87.19 87 ALA A N 1
ATOM 696 C CA . ALA A 1 87 ? -8.317 -10.332 5.512 1.00 87.19 87 ALA A CA 1
ATOM 697 C C . ALA A 1 87 ? -9.294 -9.751 4.474 1.00 87.19 87 ALA A C 1
ATOM 699 O O . ALA A 1 87 ? -9.733 -10.466 3.576 1.00 87.19 87 ALA A O 1
ATOM 700 N N . ALA A 1 88 ? -9.639 -8.466 4.588 1.00 87.19 88 ALA A N 1
ATOM 701 C CA . ALA A 1 88 ? -10.559 -7.795 3.671 1.00 87.19 88 ALA A CA 1
ATOM 702 C C . ALA A 1 88 ? -9.877 -7.177 2.442 1.00 87.19 88 ALA A C 1
ATOM 704 O O . ALA A 1 88 ? -10.568 -6.743 1.517 1.00 87.19 88 ALA A O 1
ATOM 705 N N . LEU A 1 89 ? -8.543 -7.101 2.418 1.00 84.69 89 LEU A N 1
ATOM 706 C CA . LEU A 1 89 ? -7.822 -6.538 1.282 1.00 84.69 89 LEU A CA 1
ATOM 707 C C . LEU A 1 89 ? -7.909 -7.481 0.071 1.00 84.69 89 LEU A C 1
ATOM 709 O O . LEU A 1 89 ? -7.591 -8.665 0.184 1.00 84.69 89 LEU A O 1
ATOM 713 N N . PRO A 1 90 ? -8.275 -6.970 -1.118 1.00 80.44 90 PRO A N 1
ATOM 714 C CA . PRO A 1 90 ? -8.373 -7.784 -2.330 1.00 80.44 90 PRO A CA 1
ATOM 715 C C . PRO A 1 90 ? -7.002 -8.200 -2.875 1.00 80.44 90 PRO A C 1
ATOM 717 O O . PRO A 1 90 ? -6.910 -9.091 -3.717 1.00 80.44 90 PRO A O 1
ATOM 720 N N . VAL A 1 91 ? -5.936 -7.537 -2.423 1.00 73.19 91 VAL A N 1
ATOM 721 C CA . VAL A 1 91 ? -4.555 -7.794 -2.823 1.00 73.19 91 VAL A CA 1
ATOM 722 C C . VAL A 1 91 ? -3.671 -7.906 -1.583 1.00 73.19 91 VAL A C 1
ATOM 724 O O . VAL A 1 91 ? -3.892 -7.170 -0.617 1.00 73.19 91 VAL A O 1
ATOM 727 N N . PRO A 1 92 ? -2.645 -8.778 -1.591 1.00 72.88 92 PRO A N 1
ATOM 728 C CA . PRO A 1 92 ? -1.659 -8.810 -0.523 1.00 72.88 92 PRO A CA 1
ATOM 729 C C . PRO A 1 92 ? -0.982 -7.447 -0.398 1.00 72.88 92 PRO A C 1
ATOM 731 O O . PRO A 1 92 ? -0.307 -6.989 -1.321 1.00 72.88 92 PRO A O 1
ATOM 734 N N . ALA A 1 93 ? -1.157 -6.808 0.752 1.00 78.50 93 ALA A N 1
ATOM 735 C CA . ALA A 1 93 ? -0.526 -5.540 1.055 1.00 78.50 93 ALA A CA 1
ATOM 736 C C . ALA A 1 93 ? 0.016 -5.534 2.491 1.00 78.50 93 ALA A C 1
ATOM 738 O O . ALA A 1 93 ? -0.499 -6.237 3.368 1.00 78.50 93 ALA A O 1
ATOM 739 N N . PRO A 1 94 ? 1.080 -4.764 2.749 1.00 81.81 94 PRO A N 1
ATOM 740 C CA . PRO A 1 94 ? 1.568 -4.531 4.097 1.00 81.81 94 PRO A CA 1
ATOM 741 C C . PRO A 1 94 ? 0.505 -3.796 4.904 1.00 81.81 94 PRO A C 1
ATOM 743 O O . PRO A 1 94 ? 0.059 -2.716 4.520 1.00 81.81 94 PRO A O 1
ATOM 746 N N . VAL A 1 95 ? 0.131 -4.398 6.027 1.00 85.19 95 VAL A N 1
ATOM 747 C CA . VAL A 1 95 ? -0.707 -3.781 7.050 1.00 85.19 95 VAL A CA 1
ATOM 748 C C . VAL A 1 95 ? 0.148 -3.619 8.292 1.00 85.19 95 VAL A C 1
ATOM 750 O O . VAL A 1 95 ? 0.759 -4.599 8.728 1.00 85.19 95 VAL A O 1
ATOM 753 N N . VAL A 1 96 ? 0.211 -2.394 8.806 1.00 81.94 96 VAL A N 1
ATOM 754 C CA . VAL A 1 96 ? 0.993 -2.019 9.989 1.00 81.94 96 VAL A CA 1
ATOM 755 C C . VAL A 1 96 ? 0.088 -1.362 11.038 1.00 81.94 96 VAL A C 1
ATOM 757 O O . VAL A 1 96 ? -0.914 -0.743 10.661 1.00 81.94 96 VAL A O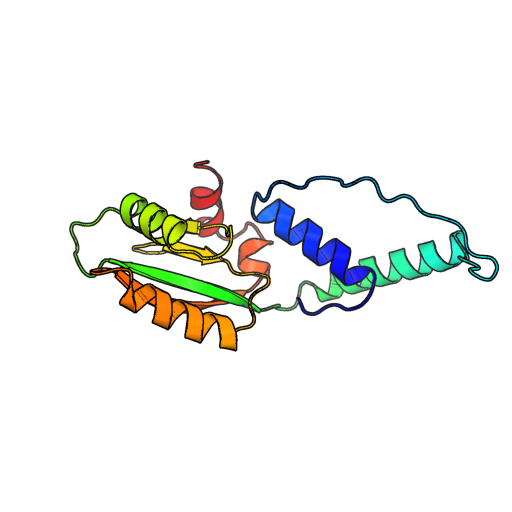 1
ATOM 760 N N . PRO A 1 97 ? 0.423 -1.459 12.337 1.00 82.62 97 PRO A N 1
ATOM 761 C CA . PRO A 1 97 ? -0.189 -0.635 13.373 1.00 82.62 97 PRO A CA 1
ATOM 762 C C . PRO A 1 97 ? -0.100 0.854 13.023 1.00 82.62 97 PRO A C 1
ATOM 764 O O . PRO A 1 97 ? 0.949 1.340 12.592 1.00 82.62 97 PRO A O 1
ATOM 767 N N . TRP A 1 98 ? -1.197 1.587 13.210 1.00 82.75 98 TRP A N 1
ATOM 768 C CA . TRP A 1 98 ? -1.263 3.014 12.901 1.00 82.75 98 TRP A CA 1
ATOM 769 C C . TRP A 1 98 ? -2.203 3.751 13.847 1.00 82.75 98 TRP A C 1
ATOM 771 O O . TRP A 1 98 ? -3.403 3.489 13.878 1.00 82.75 98 TRP A O 1
ATOM 781 N N . GLU A 1 99 ? -1.648 4.681 14.623 1.00 77.69 99 GLU A N 1
ATOM 782 C CA . GLU A 1 99 ? -2.342 5.410 15.690 1.00 77.69 99 GLU A CA 1
ATOM 783 C C . GLU A 1 99 ? -3.191 4.507 16.608 1.00 77.69 99 GLU A C 1
ATOM 785 O O . GLU A 1 99 ? -2.652 3.887 17.520 1.00 77.69 99 GLU A O 1
ATOM 790 N N . LYS A 1 100 ? -4.512 4.445 16.391 1.00 73.81 100 LYS A N 1
ATOM 791 C CA . LYS A 1 100 ? -5.483 3.651 17.170 1.00 73.81 100 LYS A CA 1
ATOM 792 C C . LYS A 1 100 ? -6.091 2.492 16.366 1.00 73.81 100 LYS A C 1
ATOM 794 O O . LYS A 1 100 ? -7.197 2.044 16.658 1.00 73.81 100 LYS A O 1
ATOM 799 N N . GLY A 1 101 ? -5.418 2.063 15.307 1.00 85.50 101 GLY A N 1
ATOM 800 C CA . GLY A 1 101 ? -5.902 1.036 14.400 1.00 85.50 101 GLY A CA 1
ATOM 801 C C . GLY A 1 101 ? -4.801 0.559 13.464 1.00 85.50 101 GLY A C 1
ATOM 802 O O . GLY A 1 101 ? -3.688 0.266 13.898 1.00 85.50 101 GLY A O 1
ATOM 803 N N . ALA A 1 102 ? -5.107 0.476 12.175 1.00 89.25 102 ALA A N 1
ATOM 804 C CA . ALA A 1 102 ? -4.229 -0.118 11.181 1.00 89.25 102 ALA A CA 1
ATOM 805 C C . ALA A 1 102 ? -4.129 0.737 9.914 1.00 89.25 102 ALA A C 1
ATOM 807 O O . ALA A 1 102 ? -5.082 1.413 9.523 1.00 89.25 102 ALA A O 1
ATOM 808 N N . LEU A 1 10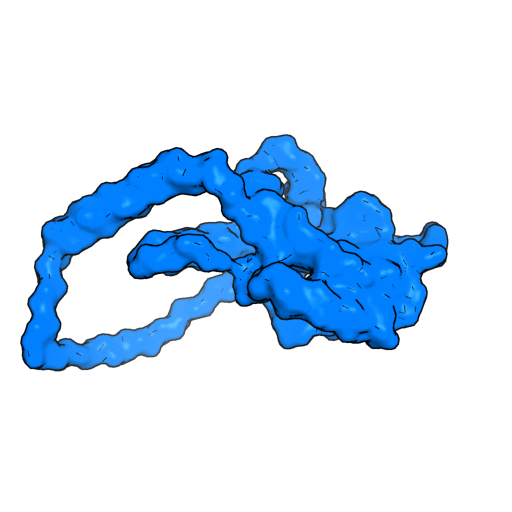3 ? -2.980 0.653 9.246 1.00 89.31 103 LEU A N 1
ATOM 809 C CA . LEU A 1 103 ? -2.723 1.259 7.945 1.00 89.31 103 LEU A CA 1
ATOM 810 C C . LEU A 1 103 ? -2.326 0.171 6.949 1.00 89.31 103 LEU A C 1
ATOM 812 O O . LEU A 1 103 ? -1.311 -0.501 7.127 1.00 89.31 103 LEU A O 1
ATOM 816 N N . ALA A 1 104 ? -3.103 0.028 5.881 1.00 89.25 104 ALA A N 1
ATOM 817 C CA . ALA A 1 104 ? -2.757 -0.781 4.723 1.00 89.25 104 ALA A CA 1
ATOM 818 C C . ALA A 1 104 ? -2.074 0.091 3.666 1.00 89.25 104 ALA A C 1
ATOM 820 O O . ALA A 1 104 ? -2.659 1.053 3.170 1.00 89.25 104 ALA A O 1
ATOM 821 N N . ILE A 1 105 ? -0.841 -0.247 3.298 1.00 86.00 105 ILE A N 1
ATOM 822 C CA . ILE A 1 105 ? -0.047 0.518 2.332 1.00 86.00 105 ILE A CA 1
ATOM 823 C C . ILE A 1 105 ? -0.276 -0.071 0.943 1.00 86.00 105 ILE A C 1
ATOM 825 O O . ILE A 1 105 ? 0.008 -1.243 0.706 1.00 86.00 105 ILE A O 1
ATOM 829 N N . LEU A 1 106 ? -0.753 0.748 0.007 1.00 84.12 106 LEU A N 1
ATOM 830 C CA . LEU A 1 106 ? -1.153 0.324 -1.332 1.00 84.12 106 LEU A CA 1
ATOM 831 C C . LEU A 1 106 ? -0.272 0.996 -2.397 1.00 84.12 106 LEU A C 1
ATOM 833 O O . LEU A 1 106 ? -0.715 1.892 -3.117 1.00 84.12 106 LEU A O 1
ATOM 837 N N . PRO A 1 107 ? 0.997 0.571 -2.533 1.00 69.31 107 PRO A N 1
ATOM 838 C CA . PRO A 1 107 ? 1.988 1.267 -3.355 1.00 69.31 107 PRO A CA 1
ATOM 839 C C . PRO A 1 107 ? 1.677 1.287 -4.862 1.00 69.31 107 PRO A C 1
ATOM 841 O O . PRO A 1 107 ? 2.231 2.108 -5.602 1.00 69.31 107 PRO A O 1
ATOM 844 N N . PHE A 1 108 ? 0.809 0.379 -5.316 1.00 70.69 108 PHE A N 1
ATOM 845 C CA . PHE A 1 108 ? 0.456 0.173 -6.725 1.00 70.69 108 PHE A CA 1
ATOM 846 C C . PHE A 1 108 ? -1.002 0.501 -7.043 1.00 70.69 108 PHE A C 1
ATOM 848 O O . PHE A 1 108 ? -1.434 0.276 -8.167 1.00 70.69 108 PHE A O 1
ATOM 855 N N . VAL A 1 109 ? -1.751 1.018 -6.070 1.00 71.88 109 VAL A N 1
ATOM 856 C CA . VAL A 1 109 ? -3.147 1.420 -6.258 1.00 71.88 109 VAL A CA 1
ATOM 857 C C . VAL A 1 109 ? -3.176 2.923 -6.493 1.00 71.88 109 VAL A C 1
ATOM 859 O O . VAL A 1 109 ? -2.560 3.682 -5.736 1.00 71.88 109 VAL A O 1
ATOM 862 N N . GLU A 1 110 ? -3.858 3.374 -7.543 1.00 72.00 110 GLU A N 1
ATOM 863 C CA . GLU A 1 110 ? -4.023 4.807 -7.775 1.00 72.00 110 GLU A CA 1
ATOM 864 C C . GLU A 1 110 ? -4.925 5.429 -6.691 1.00 72.00 110 GLU A C 1
ATOM 866 O O . GLU A 1 110 ? -5.790 4.750 -6.139 1.00 72.00 110 GLU A O 1
ATOM 871 N N . PRO A 1 111 ? -4.764 6.719 -6.344 1.00 67.19 111 PRO A N 1
ATOM 872 C CA . PRO A 1 111 ? -5.549 7.333 -5.266 1.00 67.19 111 PRO A CA 1
ATOM 873 C C . PRO A 1 111 ? -7.071 7.275 -5.477 1.00 67.19 111 PRO A C 1
ATOM 875 O O . PRO A 1 111 ? -7.832 7.180 -4.510 1.00 67.19 111 PRO A O 1
ATOM 878 N N . VAL A 1 112 ? -7.511 7.327 -6.740 1.00 61.16 112 VAL A N 1
ATOM 879 C CA . VAL A 1 112 ? -8.924 7.194 -7.121 1.00 61.16 112 VAL A CA 1
ATOM 880 C C . VAL A 1 112 ? -9.454 5.801 -6.771 1.00 61.16 112 VAL A C 1
ATOM 882 O O . VAL A 1 112 ? -10.445 5.689 -6.050 1.00 61.16 112 VAL A O 1
ATOM 885 N N . ASP A 1 113 ? -8.711 4.759 -7.137 1.00 75.38 113 ASP A N 1
ATOM 886 C CA . ASP A 1 113 ? -9.033 3.369 -6.812 1.00 75.38 113 ASP A CA 1
ATOM 887 C C . ASP A 1 113 ? -8.966 3.118 -5.298 1.00 75.38 113 ASP A C 1
ATOM 889 O O . ASP A 1 113 ? -9.765 2.366 -4.744 1.00 75.38 113 ASP A O 1
ATOM 893 N N . GLY A 1 114 ? -8.048 3.792 -4.594 1.00 76.69 114 GLY A N 1
ATOM 894 C CA . GLY A 1 114 ? -7.925 3.721 -3.137 1.00 76.69 114 GLY A CA 1
ATOM 895 C C . GLY A 1 114 ? -9.172 4.229 -2.407 1.00 76.69 114 GLY A C 1
ATOM 896 O O . GLY A 1 114 ? -9.562 3.668 -1.383 1.00 76.69 114 GLY A O 1
ATOM 897 N N . THR A 1 115 ? -9.831 5.255 -2.950 1.00 82.62 115 THR A N 1
ATOM 898 C CA . THR A 1 115 ? -11.073 5.807 -2.387 1.00 82.62 115 THR A CA 1
ATOM 899 C C . THR A 1 115 ? -12.249 4.856 -2.589 1.00 82.62 115 THR A C 1
ATOM 901 O O . THR A 1 115 ? -13.008 4.606 -1.649 1.00 82.62 115 THR A O 1
ATOM 904 N N . GLU A 1 116 ? -12.387 4.285 -3.786 1.00 83.94 116 GLU A N 1
ATOM 905 C CA . GLU A 1 116 ? -13.417 3.279 -4.067 1.00 83.94 116 GLU A CA 1
ATOM 906 C C . GLU A 1 116 ? -13.221 2.023 -3.215 1.00 83.94 116 GLU A C 1
ATOM 908 O O . GLU A 1 116 ? -14.181 1.503 -2.634 1.00 83.94 116 GLU A O 1
ATOM 913 N N . LEU A 1 117 ? -11.968 1.583 -3.075 1.00 84.94 117 LEU A N 1
ATOM 914 C CA . LEU A 1 117 ? -11.598 0.446 -2.248 1.00 84.94 117 LEU A CA 1
ATOM 915 C C . LEU A 1 117 ? -11.918 0.699 -0.771 1.00 84.94 117 LEU A C 1
ATOM 917 O O . LEU A 1 117 ? -12.571 -0.136 -0.150 1.00 84.94 117 LEU A O 1
ATOM 921 N N . ALA A 1 118 ? -11.545 1.856 -0.219 1.00 87.50 118 ALA A N 1
ATOM 922 C CA . ALA A 1 118 ? -11.861 2.205 1.166 1.00 87.50 118 ALA A CA 1
ATOM 923 C C . ALA A 1 118 ? -13.376 2.189 1.427 1.00 87.50 118 ALA A C 1
ATOM 925 O O . ALA A 1 118 ? -13.827 1.598 2.407 1.00 87.50 118 ALA A O 1
ATOM 926 N N . ALA A 1 119 ? -14.173 2.754 0.514 1.00 87.38 119 ALA A N 1
ATOM 927 C CA . ALA A 1 119 ? -15.629 2.746 0.629 1.00 87.38 119 ALA A CA 1
ATOM 928 C C . ALA A 1 119 ? -16.215 1.325 0.542 1.00 87.38 119 ALA A C 1
ATOM 930 O O . ALA A 1 119 ? -17.183 1.004 1.234 1.00 87.38 119 ALA A O 1
ATOM 931 N N . ALA A 1 120 ? -15.657 0.461 -0.311 1.00 86.81 120 ALA A N 1
ATOM 932 C CA . ALA A 1 120 ? -16.056 -0.942 -0.393 1.00 86.81 120 ALA A CA 1
ATOM 933 C C . ALA A 1 120 ? -15.695 -1.724 0.876 1.00 86.81 120 ALA A C 1
ATOM 935 O O . ALA A 1 120 ? -16.495 -2.535 1.340 1.00 86.81 120 ALA A O 1
ATOM 936 N N . MET A 1 121 ? -14.526 -1.457 1.455 1.00 88.06 121 MET A N 1
ATOM 937 C CA . MET A 1 121 ? -14.066 -2.091 2.686 1.00 88.06 121 MET A CA 1
ATOM 938 C C . MET A 1 121 ? -14.888 -1.649 3.899 1.00 88.06 121 MET A C 1
ATOM 940 O O . MET A 1 121 ? -15.320 -2.512 4.656 1.00 88.06 121 MET A O 1
ATOM 944 N N . GLU A 1 122 ? -15.192 -0.354 4.050 1.00 89.56 122 GLU A N 1
ATOM 945 C CA . GLU A 1 122 ? -16.029 0.164 5.150 1.00 89.56 122 GLU A CA 1
ATOM 946 C C . GLU A 1 122 ? -17.404 -0.524 5.189 1.00 89.56 122 GLU A C 1
ATOM 948 O O . GLU A 1 122 ? -17.889 -0.907 6.251 1.00 89.56 122 GLU A O 1
ATOM 953 N N . ARG A 1 123 ? -18.012 -0.770 4.018 1.00 88.12 123 ARG A N 1
ATOM 954 C CA . ARG A 1 123 ? -19.300 -1.482 3.913 1.00 88.12 123 ARG A CA 1
ATOM 955 C C . ARG A 1 123 ? -19.234 -2.942 4.366 1.00 88.12 123 ARG A C 1
ATOM 957 O O . ARG A 1 123 ? -20.240 -3.472 4.827 1.00 88.12 123 ARG A O 1
ATOM 964 N N . ASN A 1 124 ? -18.078 -3.584 4.213 1.00 86.56 124 ASN A N 1
ATOM 965 C CA . ASN A 1 124 ? -17.885 -5.008 4.491 1.00 86.56 124 ASN A CA 1
ATOM 966 C C . ASN A 1 124 ? -17.198 -5.276 5.841 1.00 86.56 124 ASN A C 1
ATOM 968 O O . ASN A 1 124 ? -17.083 -6.430 6.252 1.00 86.56 124 ASN A O 1
ATOM 972 N N . LEU A 1 125 ? -16.760 -4.230 6.547 1.00 87.81 125 LEU A N 1
ATOM 973 C CA . LEU A 1 125 ? -16.067 -4.313 7.830 1.00 87.81 125 LEU A CA 1
ATOM 974 C C . LEU A 1 125 ? -16.888 -3.625 8.935 1.00 87.81 125 LEU A C 1
ATOM 976 O O . LEU A 1 125 ? -16.567 -2.512 9.348 1.00 87.81 125 LEU A O 1
ATOM 980 N N . PRO A 1 126 ? -17.944 -4.274 9.463 1.00 86.50 126 PRO A N 1
ATOM 981 C CA . PRO A 1 126 ? -18.804 -3.661 10.470 1.00 86.50 126 PRO A CA 1
ATOM 982 C C . PRO A 1 126 ? -18.023 -3.318 11.745 1.00 86.50 126 PRO A C 1
ATOM 984 O O . PRO A 1 126 ? -17.271 -4.144 12.269 1.00 86.50 126 PRO A O 1
ATOM 987 N N . GLY A 1 127 ? -18.216 -2.102 12.257 1.00 86.62 127 GLY A N 1
ATOM 988 C CA . GLY A 1 127 ? -17.521 -1.602 13.448 1.00 86.62 127 GLY A CA 1
ATOM 989 C C . GLY A 1 127 ? -16.097 -1.094 13.196 1.00 86.62 127 GLY A C 1
ATOM 990 O O . GLY A 1 127 ? -15.443 -0.659 14.142 1.00 86.62 127 GLY A O 1
ATOM 991 N N . LEU A 1 128 ? -15.621 -1.117 11.946 1.00 90.25 128 LEU A N 1
ATOM 992 C CA . LEU A 1 128 ? -14.412 -0.412 11.533 1.00 90.25 128 LEU A CA 1
ATOM 993 C C . LEU A 1 128 ? -14.798 0.778 10.661 1.00 90.25 128 LEU A C 1
ATOM 995 O O . LEU A 1 128 ? -15.583 0.657 9.724 1.00 90.25 128 LEU A O 1
ATOM 999 N N . LEU A 1 129 ? -14.218 1.929 10.964 1.00 91.38 129 LEU A N 1
ATOM 1000 C CA . LEU A 1 129 ? -14.273 3.094 10.104 1.00 91.38 129 LEU A CA 1
ATOM 1001 C C . LEU A 1 129 ? -13.031 3.053 9.215 1.00 91.38 129 LEU A C 1
ATOM 1003 O O . LEU A 1 129 ? -11.907 3.004 9.717 1.00 91.38 129 LEU A O 1
ATOM 1007 N N . VAL A 1 130 ? -13.248 3.030 7.902 1.00 92.00 130 VAL A N 1
ATOM 1008 C CA . VAL A 1 130 ? -12.191 2.876 6.896 1.00 92.00 130 VAL A CA 1
ATOM 1009 C C . VAL A 1 130 ? -12.109 4.144 6.054 1.00 92.00 130 VAL A C 1
ATOM 1011 O O . VAL A 1 130 ? -13.131 4.648 5.586 1.00 92.00 130 VAL A O 1
ATOM 1014 N N . ARG A 1 131 ? -10.907 4.696 5.870 1.00 91.88 131 ARG A N 1
ATOM 1015 C CA . ARG A 1 131 ? -10.686 5.936 5.114 1.00 91.88 131 ARG A CA 1
ATOM 1016 C C . ARG A 1 131 ? -9.525 5.797 4.138 1.00 91.88 131 ARG A C 1
ATOM 1018 O O . ARG A 1 131 ? -8.497 5.220 4.494 1.00 91.88 131 ARG A O 1
ATOM 1025 N N . PRO A 1 132 ? -9.651 6.349 2.920 1.00 89.25 132 PRO A N 1
ATOM 1026 C CA . PRO A 1 132 ? -8.503 6.499 2.049 1.00 89.25 132 PRO A CA 1
ATOM 1027 C C . PRO A 1 132 ? -7.583 7.575 2.625 1.00 89.25 132 PRO A C 1
ATOM 1029 O O . PRO A 1 132 ? -8.031 8.640 3.051 1.00 89.25 132 PRO A O 1
ATOM 1032 N N . THR A 1 133 ? -6.290 7.297 2.610 1.00 88.81 133 THR A N 1
ATOM 1033 C CA . THR A 1 133 ? -5.244 8.235 3.001 1.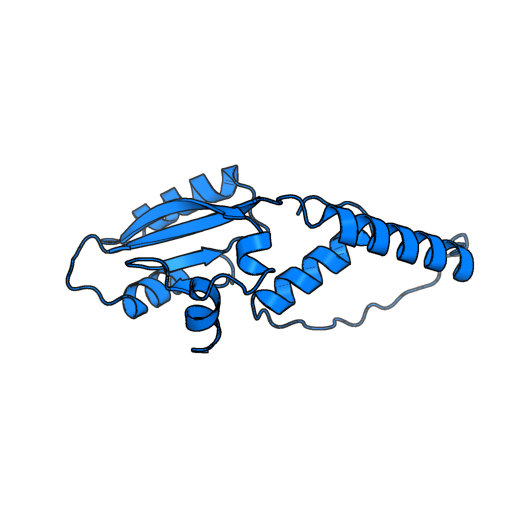00 88.81 133 THR A CA 1
ATOM 1034 C C . THR A 1 133 ? -4.122 8.188 1.973 1.00 88.81 133 THR A C 1
ATOM 1036 O O . THR A 1 133 ? -4.114 7.379 1.038 1.00 88.81 133 THR A O 1
ATOM 1039 N N . THR A 1 134 ? -3.134 9.052 2.159 1.00 85.19 134 THR A N 1
ATOM 1040 C CA . THR A 1 134 ? -1.903 8.972 1.390 1.00 85.19 134 THR A CA 1
ATOM 1041 C C . THR A 1 134 ? -0.691 9.172 2.281 1.00 85.19 134 THR A C 1
ATOM 1043 O O . THR A 1 134 ? -0.704 10.040 3.150 1.00 85.19 134 THR A O 1
ATOM 1046 N N . ILE A 1 135 ? 0.367 8.401 2.041 1.00 78.81 135 ILE A N 1
ATOM 1047 C CA . ILE A 1 135 ? 1.607 8.449 2.818 1.00 78.81 135 ILE A CA 1
ATOM 1048 C C . ILE A 1 135 ? 2.789 8.818 1.927 1.00 78.81 135 ILE A C 1
ATOM 1050 O O . ILE A 1 135 ? 2.886 8.369 0.785 1.00 78.81 135 ILE A O 1
ATOM 1054 N N . ALA A 1 136 ? 3.709 9.647 2.419 1.00 77.94 136 ALA A N 1
ATOM 1055 C CA . ALA A 1 136 ? 4.916 9.943 1.660 1.00 77.94 136 ALA A CA 1
ATOM 1056 C C . ALA A 1 136 ? 5.853 8.725 1.667 1.00 77.94 136 ALA A C 1
ATOM 1058 O O . ALA A 1 136 ? 6.122 8.143 2.713 1.00 77.94 136 ALA A O 1
ATOM 1059 N N . SER A 1 137 ? 6.429 8.374 0.517 1.00 68.81 137 SER A N 1
ATOM 1060 C CA . SER A 1 137 ? 7.391 7.274 0.397 1.00 68.81 137 SER A CA 1
ATOM 1061 C C . SER A 1 137 ? 8.614 7.465 1.295 1.00 68.81 137 SER A C 1
ATOM 1063 O O . SER A 1 137 ? 9.182 6.489 1.770 1.00 68.81 137 SER A O 1
ATOM 1065 N N . THR A 1 138 ? 8.992 8.709 1.600 1.00 65.62 138 THR A N 1
ATOM 1066 C CA . THR A 1 138 ? 10.065 9.020 2.553 1.00 65.62 138 THR A CA 1
ATOM 1067 C C . THR A 1 138 ? 9.734 8.586 3.978 1.00 65.62 138 THR A C 1
ATOM 1069 O O . THR A 1 138 ? 10.647 8.213 4.693 1.00 65.62 138 THR A O 1
ATOM 1072 N N . GLN A 1 139 ? 8.460 8.560 4.385 1.00 66.81 139 GLN A N 1
ATOM 1073 C CA . GLN A 1 139 ? 8.057 8.054 5.709 1.00 66.81 139 GLN A CA 1
ATOM 1074 C C . GLN A 1 139 ? 8.186 6.526 5.812 1.00 66.81 139 GLN A C 1
ATOM 1076 O O . GLN A 1 139 ? 8.239 5.983 6.908 1.00 66.81 139 GLN A O 1
ATOM 1081 N N . ILE A 1 140 ? 8.260 5.838 4.667 1.00 66.12 140 ILE A N 1
ATOM 1082 C CA . ILE A 1 140 ? 8.489 4.390 4.583 1.00 66.12 140 ILE A CA 1
ATOM 1083 C C . ILE A 1 140 ? 9.987 4.082 4.420 1.00 66.12 140 ILE A C 1
ATOM 1085 O O . ILE A 1 140 ? 10.487 3.110 4.977 1.00 66.12 140 ILE A O 1
ATOM 1089 N N . LEU A 1 141 ? 10.702 4.891 3.628 1.00 57.59 141 LEU A N 1
ATOM 1090 C CA . LEU A 1 141 ? 12.090 4.643 3.217 1.00 57.59 141 LEU A CA 1
ATOM 1091 C C . LEU A 1 141 ? 13.144 5.304 4.120 1.00 57.59 141 LEU A C 1
ATOM 1093 O O . LEU A 1 141 ? 14.275 4.824 4.163 1.00 57.59 141 LEU A O 1
ATOM 1097 N N . GLU A 1 142 ? 12.826 6.403 4.812 1.00 56.78 142 GLU A N 1
ATOM 1098 C CA . GLU A 1 142 ? 13.731 7.030 5.780 1.00 56.78 142 GLU A CA 1
ATOM 1099 C C . GLU A 1 142 ? 13.336 6.600 7.208 1.00 56.78 142 GLU A C 1
ATOM 1101 O O . GLU A 1 142 ? 12.320 7.052 7.733 1.00 56.78 142 GLU A O 1
ATOM 1106 N N . PRO A 1 143 ? 14.135 5.740 7.873 1.00 47.38 143 PRO A N 1
ATOM 1107 C CA . PRO A 1 143 ? 13.797 5.094 9.147 1.00 47.38 143 PRO A CA 1
ATOM 1108 C C . PRO A 1 143 ? 13.912 6.020 10.373 1.00 47.38 143 PRO A C 1
ATOM 1110 O O . PRO A 1 143 ? 14.161 5.551 11.482 1.00 47.38 143 PRO A O 1
ATOM 1113 N N . ALA A 1 144 ? 13.768 7.335 10.188 1.00 46.28 144 ALA A N 1
ATOM 1114 C CA . ALA A 1 144 ? 13.754 8.301 11.287 1.00 46.28 144 ALA A CA 1
ATOM 1115 C C . ALA A 1 144 ? 12.411 8.315 12.043 1.00 46.28 144 ALA A C 1
ATOM 1117 O O . ALA A 1 144 ? 12.356 8.807 13.167 1.00 46.28 144 ALA A O 1
ATOM 1118 N N . ASP A 1 145 ? 11.348 7.751 11.460 1.00 47.41 145 ASP A N 1
ATOM 1119 C CA . ASP A 1 145 ? 10.063 7.564 12.133 1.00 47.41 145 ASP A CA 1
ATOM 1120 C C . ASP A 1 145 ? 10.046 6.213 12.876 1.00 47.41 145 ASP A C 1
ATOM 1122 O O . ASP A 1 145 ? 9.782 5.160 12.291 1.00 47.41 145 ASP A O 1
ATOM 1126 N N . GLU A 1 146 ? 10.268 6.238 14.200 1.00 49.44 146 GLU A N 1
ATOM 1127 C CA . GLU A 1 146 ? 10.107 5.076 15.108 1.00 49.44 146 GLU A CA 1
ATOM 1128 C C . GLU A 1 146 ? 8.761 4.347 14.915 1.00 49.44 146 GLU A C 1
ATOM 1130 O O . GLU A 1 146 ? 8.662 3.140 15.128 1.00 49.44 146 GLU A O 1
ATOM 1135 N N . ARG A 1 147 ? 7.750 5.071 14.419 1.00 55.25 147 ARG A N 1
ATOM 1136 C CA . ARG A 1 147 ? 6.387 4.616 14.103 1.00 55.25 147 ARG A CA 1
ATOM 1137 C C . ARG A 1 147 ? 6.342 3.435 13.130 1.00 55.25 147 ARG A C 1
ATOM 1139 O O . ARG A 1 147 ? 5.530 2.536 13.309 1.0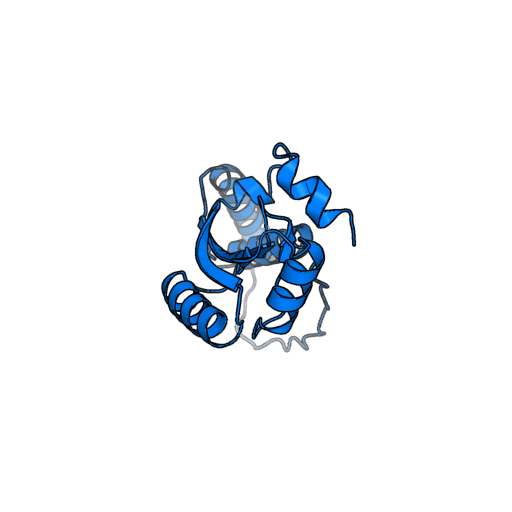0 55.25 147 ARG A O 1
ATOM 1146 N N . PHE A 1 148 ? 7.208 3.431 12.115 1.00 51.09 148 PHE A N 1
ATOM 1147 C CA . PHE A 1 148 ? 7.241 2.376 11.094 1.00 51.09 148 PHE A CA 1
ATOM 1148 C C . PHE A 1 148 ? 8.073 1.165 11.531 1.00 51.09 148 PHE A C 1
ATOM 1150 O O . PHE A 1 148 ? 7.794 0.040 11.118 1.00 51.09 148 PHE A O 1
ATOM 1157 N N . ARG A 1 149 ? 9.085 1.377 12.386 1.00 51.59 149 ARG A N 1
ATOM 1158 C CA . ARG A 1 149 ? 9.966 0.305 12.873 1.00 51.59 149 ARG A CA 1
ATOM 1159 C C . ARG A 1 149 ? 9.221 -0.699 13.741 1.00 51.59 149 ARG A C 1
ATOM 1161 O O . ARG A 1 149 ? 9.338 -1.892 13.484 1.00 51.59 149 ARG A O 1
ATOM 1168 N N . THR A 1 150 ? 8.458 -0.236 14.729 1.00 53.53 150 THR A N 1
ATOM 1169 C CA . THR A 1 150 ? 7.771 -1.136 15.670 1.00 53.53 150 THR A CA 1
ATOM 1170 C C . THR A 1 150 ? 6.764 -2.031 14.944 1.00 53.53 150 THR A C 1
ATOM 1172 O O . THR A 1 150 ? 6.746 -3.233 15.163 1.00 53.53 150 THR A O 1
ATOM 1175 N N . GLY A 1 151 ? 6.022 -1.481 13.977 1.00 52.12 151 GLY A N 1
ATOM 1176 C CA . GLY A 1 151 ? 5.014 -2.225 13.217 1.00 52.12 151 GLY A CA 1
ATOM 1177 C C . GLY A 1 151 ? 5.543 -3.216 12.171 1.00 52.12 151 GLY A C 1
ATOM 1178 O O . GLY A 1 151 ? 4.823 -4.135 11.789 1.00 52.12 151 GLY A O 1
ATOM 1179 N N . LEU A 1 152 ? 6.776 -3.040 11.680 1.00 52.03 152 LEU A N 1
ATOM 1180 C CA . LEU A 1 152 ? 7.400 -3.951 10.707 1.00 52.03 152 LEU A CA 1
ATOM 1181 C C . LEU A 1 152 ? 8.277 -5.029 11.363 1.00 52.03 152 LEU A C 1
ATOM 1183 O O . LEU A 1 152 ? 8.540 -6.048 10.728 1.00 52.03 152 LEU A O 1
ATOM 1187 N N . GLN A 1 153 ? 8.748 -4.808 12.597 1.00 47.81 153 GLN A N 1
ATOM 1188 C CA . GLN A 1 153 ? 9.627 -5.737 13.319 1.00 47.81 153 GLN A CA 1
ATOM 1189 C C . GLN A 1 153 ? 8.878 -6.831 14.100 1.00 47.81 153 GLN A C 1
ATOM 1191 O O . GLN A 1 153 ? 9.516 -7.794 14.510 1.00 47.81 153 GLN A O 1
ATOM 1196 N N . GLU A 1 154 ? 7.557 -6.727 14.274 1.00 44.06 154 GLU A N 1
ATOM 1197 C CA . GLU A 1 154 ? 6.726 -7.729 14.972 1.00 44.06 154 GLU A CA 1
ATOM 1198 C C . GLU A 1 154 ? 6.196 -8.857 14.057 1.00 44.06 154 GLU A C 1
ATOM 1200 O O . GLU A 1 154 ? 5.212 -9.518 14.382 1.00 44.06 154 GLU A O 1
ATOM 1205 N N . ARG A 1 155 ? 6.846 -9.102 12.912 1.00 42.06 155 ARG A N 1
ATOM 1206 C CA . ARG A 1 155 ? 6.548 -10.238 12.021 1.00 42.06 155 ARG A CA 1
ATOM 1207 C C . ARG A 1 155 ? 7.470 -11.430 12.235 1.00 42.06 155 ARG A C 1
ATOM 1209 O O . ARG A 1 155 ? 8.699 -11.213 12.296 1.00 42.06 155 ARG A O 1
#

pLDDT: mean 70.81, std 14.6, range [42.06, 92.0]

Secondary structure (DSSP, 8-state):
----THHHHHHHHHHHHHTTPPP-PPPP--PPPTT----HHHHHHHHHHHHHHHHHHTTS--EEEEEEEEESSTT--HHHHHHHHHHH-SS---EEEETTEEEEEETTS-HHHHHHHHHHHHHHSTTEEEEEEEEEHHHHHSTT-HHHHHHHH--

Foldseek 3Di:
DPDDDPLVVVVVVLLCVLLVHDDDDDDDDDDDDPPDDDPPPVVVVVSVVVNVVVVVVLVDWDKFKKKDKAFPDPPDQQVNLQVLVCVLDPDRFRWFRDDRHIMTTHRPADLVRSQVSQVVSPVVRPRMRMGMDMDTVCPSNVCPPPRNVVGVVVD

Radius of gyration: 19.11 Å; chains: 1; bounding box: 48×32×59 Å

Sequence (155 aa):
LSERGYAFDVELLSLAHHLGLSMQELPVHWRAVRGSHVRIVVDSGHMAFQVTQLNRRRRKRQVLSAIEAHSTSPSTETDEVIERLRAALPVPAPVVPWEKGALAILPFVEPVDGTELAAAMERNLPGLLVRPTTIASTQILEPADERFRTGLQER